Protein AF-A0A644U1X1-F1 (afdb_monomer_lite)

pLDDT: mean 79.84, std 12.14, range [37.12, 93.25]

Secondary structure (DSSP, 8-state):
--------HHHHHHHHHHHHHTTT-SEEEGGGTEEEEEHHHHHH--HHHHHHHHHHHHHH--EEEEEPP--

Structure (mmCIF, N/CA/C/O backbone):
data_AF-A0A644U1X1-F1
#
_entry.id   AF-A0A644U1X1-F1
#
loop_
_atom_site.group_PDB
_atom_site.id
_atom_site.type_symbol
_atom_site.label_atom_id
_atom_site.label_alt_id
_atom_site.label_comp_id
_atom_site.label_asym_id
_atom_site.label_entity_id
_atom_site.label_seq_id
_atom_site.pdbx_PDB_ins_code
_atom_site.Cartn_x
_atom_site.Cartn_y
_atom_site.Cartn_z
_atom_site.occupancy
_atom_site.B_iso_or_equiv
_atom_site.auth_seq_id
_atom_site.auth_comp_id
_atom_site.auth_asym_id
_atom_site.auth_atom_id
_atom_site.pdbx_PDB_model_num
ATOM 1 N N . MET A 1 1 ? 25.690 -22.296 -10.625 1.00 37.12 1 MET A N 1
ATOM 2 C CA . MET A 1 1 ? 25.442 -20.963 -11.218 1.00 37.12 1 MET A CA 1
ATOM 3 C C . MET A 1 1 ? 24.308 -20.295 -10.460 1.00 37.12 1 MET A C 1
ATOM 5 O O . MET A 1 1 ? 23.158 -20.675 -10.627 1.00 37.12 1 MET A O 1
ATOM 9 N N . THR A 1 2 ? 24.624 -19.362 -9.569 1.00 49.03 2 THR A N 1
ATOM 10 C CA . THR A 1 2 ? 23.628 -18.587 -8.819 1.00 49.03 2 THR A CA 1
ATOM 11 C C . THR A 1 2 ? 23.136 -17.445 -9.705 1.00 49.03 2 THR A C 1
ATOM 13 O O . THR A 1 2 ? 23.842 -16.464 -9.926 1.00 49.03 2 THR A O 1
ATOM 16 N N . LEU A 1 3 ? 21.933 -17.594 -10.261 1.00 50.12 3 LEU A N 1
ATOM 17 C CA . LEU A 1 3 ? 21.218 -16.525 -10.955 1.00 50.12 3 LEU A CA 1
ATOM 18 C C . LEU A 1 3 ? 20.836 -15.452 -9.928 1.00 50.12 3 LEU A C 1
ATOM 20 O O . LEU A 1 3 ? 19.790 -15.528 -9.287 1.00 50.12 3 LEU A O 1
ATOM 24 N N . TYR A 1 4 ? 21.691 -14.446 -9.754 1.00 56.22 4 TYR A N 1
ATOM 25 C CA . TYR A 1 4 ? 21.294 -13.213 -9.085 1.00 56.22 4 TYR A CA 1
ATOM 26 C C . TYR A 1 4 ? 20.295 -12.505 -9.997 1.00 56.22 4 TYR A C 1
ATOM 28 O O . TYR A 1 4 ? 20.676 -11.810 -10.938 1.00 56.22 4 TYR A O 1
ATOM 36 N N . ALA A 1 5 ? 19.003 -12.725 -9.754 1.00 62.62 5 ALA A N 1
ATOM 37 C CA . ALA A 1 5 ? 17.946 -11.979 -10.415 1.00 62.62 5 ALA A CA 1
ATOM 38 C C . ALA A 1 5 ? 18.186 -10.482 -10.159 1.00 62.62 5 ALA A C 1
ATOM 40 O O . ALA A 1 5 ? 18.019 -9.993 -9.039 1.00 62.62 5 ALA A O 1
ATOM 41 N N . HIS A 1 6 ? 18.627 -9.755 -11.188 1.00 70.38 6 HIS A N 1
ATOM 42 C CA . HIS A 1 6 ? 18.787 -8.308 -11.133 1.00 70.38 6 HIS A CA 1
ATOM 43 C C . HIS A 1 6 ? 17.398 -7.676 -11.015 1.00 70.38 6 HIS A C 1
ATOM 45 O O . HIS A 1 6 ? 16.724 -7.397 -12.003 1.00 70.38 6 HIS A O 1
ATOM 51 N N . ILE A 1 7 ? 16.944 -7.473 -9.780 1.00 73.38 7 ILE A N 1
ATOM 52 C CA . ILE A 1 7 ? 15.727 -6.711 -9.511 1.00 73.38 7 ILE A CA 1
ATOM 53 C C . ILE A 1 7 ? 16.019 -5.258 -9.880 1.00 73.38 7 ILE A C 1
ATOM 55 O O . ILE A 1 7 ? 16.949 -4.653 -9.330 1.00 73.38 7 ILE A O 1
ATOM 59 N N . SER A 1 8 ? 15.221 -4.697 -10.791 1.00 79.81 8 SER A N 1
ATOM 60 C CA . SER A 1 8 ? 15.368 -3.305 -11.210 1.00 79.81 8 SER A CA 1
ATOM 61 C C . SER A 1 8 ? 15.299 -2.364 -9.991 1.00 79.81 8 SER A C 1
ATOM 63 O O . SER A 1 8 ? 14.571 -2.644 -9.030 1.00 79.81 8 SER A O 1
ATOM 65 N N . PRO A 1 9 ? 16.009 -1.220 -9.991 1.00 80.50 9 PRO A N 1
ATOM 66 C CA . PRO A 1 9 ? 15.916 -0.241 -8.902 1.00 80.50 9 PRO A CA 1
ATOM 67 C C . PRO A 1 9 ? 14.469 0.187 -8.605 1.00 80.50 9 PRO A C 1
ATOM 69 O O . PRO A 1 9 ? 14.099 0.412 -7.451 1.00 80.50 9 PRO A O 1
ATOM 72 N N . ARG A 1 10 ? 13.628 0.222 -9.645 1.00 81.88 10 ARG A N 1
ATOM 73 C CA . ARG A 1 10 ? 12.195 0.517 -9.561 1.00 81.88 10 ARG A CA 1
ATOM 74 C C . ARG A 1 10 ? 11.420 -0.573 -8.815 1.00 81.88 10 ARG A C 1
ATOM 76 O O . ARG A 1 10 ? 10.609 -0.258 -7.946 1.00 81.88 10 ARG A O 1
ATOM 83 N N . ASP A 1 11 ? 11.688 -1.843 -9.098 1.00 82.69 11 ASP A N 1
ATOM 84 C CA . ASP A 1 11 ? 11.045 -2.963 -8.403 1.00 82.69 11 ASP A CA 1
ATOM 85 C C . ASP A 1 11 ? 11.506 -3.076 -6.947 1.00 82.69 11 ASP A C 1
ATOM 87 O O . ASP A 1 11 ? 10.681 -3.333 -6.066 1.00 82.69 11 ASP A O 1
ATOM 91 N N . LYS A 1 12 ? 12.789 -2.794 -6.668 1.00 86.12 12 LYS A N 1
ATOM 92 C CA . LYS A 1 12 ? 13.297 -2.688 -5.290 1.00 86.12 12 LYS A CA 1
ATOM 93 C C . LYS A 1 12 ? 12.555 -1.594 -4.525 1.00 86.12 12 LYS A C 1
ATOM 95 O O . LYS A 1 12 ? 12.068 -1.841 -3.424 1.00 86.12 12 LYS A O 1
ATOM 100 N N . ARG A 1 13 ? 12.411 -0.400 -5.111 1.00 87.56 13 ARG A N 1
ATOM 101 C CA . ARG A 1 13 ? 11.691 0.717 -4.479 1.00 87.56 13 ARG A CA 1
ATOM 102 C C . ARG A 1 13 ? 10.225 0.373 -4.215 1.00 87.56 13 ARG A C 1
ATOM 104 O O . ARG A 1 13 ? 9.765 0.570 -3.094 1.00 87.56 13 ARG A O 1
ATOM 111 N N . ARG A 1 14 ? 9.527 -0.234 -5.181 1.00 87.19 14 ARG A N 1
ATOM 112 C CA . ARG A 1 14 ? 8.154 -0.740 -4.999 1.00 87.19 14 ARG A CA 1
ATOM 113 C C . ARG A 1 14 ? 8.051 -1.712 -3.822 1.00 87.19 14 ARG A C 1
ATOM 115 O O . ARG A 1 14 ? 7.162 -1.567 -2.990 1.00 87.19 14 ARG A O 1
ATOM 122 N N . TYR A 1 15 ? 8.969 -2.674 -3.729 1.00 87.56 15 TYR A N 1
ATOM 123 C CA . TYR A 1 15 ? 9.018 -3.629 -2.621 1.00 87.56 15 TYR A CA 1
ATOM 124 C C . TYR A 1 15 ? 9.186 -2.937 -1.256 1.00 87.56 15 TYR A C 1
ATOM 126 O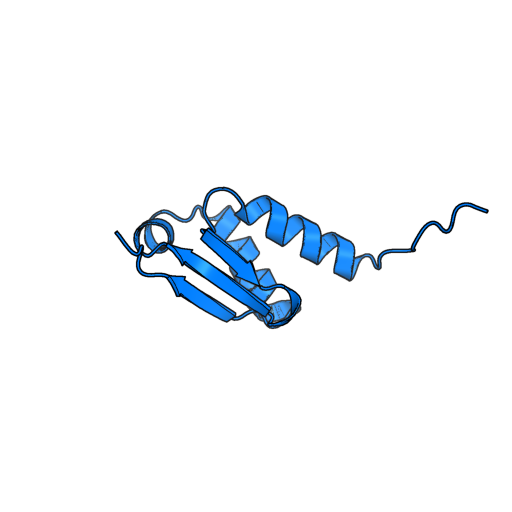 O . TYR A 1 15 ? 8.458 -3.247 -0.313 1.00 87.56 15 TYR A O 1
ATOM 134 N N . TYR A 1 16 ? 10.088 -1.956 -1.147 1.00 89.38 16 TYR A N 1
ATOM 135 C CA . TYR A 1 16 ? 10.286 -1.217 0.105 1.00 89.38 16 TYR A CA 1
ATOM 136 C C . TYR A 1 16 ? 9.076 -0.375 0.512 1.00 89.38 16 TYR A C 1
ATOM 138 O O . TYR A 1 16 ? 8.790 -0.276 1.706 1.00 89.38 16 TYR A O 1
ATOM 146 N N . LEU A 1 17 ? 8.362 0.216 -0.448 1.00 88.56 17 LEU A N 1
ATOM 147 C CA . LEU A 1 17 ? 7.129 0.953 -0.165 1.00 88.56 17 LEU A CA 1
ATOM 148 C C . LEU A 1 17 ? 6.070 0.032 0.445 1.00 88.56 17 LEU A C 1
ATOM 150 O O . LEU A 1 17 ? 5.500 0.383 1.473 1.00 88.56 17 LEU A O 1
ATOM 154 N N . HIS A 1 18 ? 5.885 -1.168 -0.119 1.00 85.38 18 HIS A N 1
ATOM 155 C CA . HIS A 1 18 ? 4.988 -2.186 0.444 1.00 85.38 18 HIS A CA 1
ATOM 156 C C . HIS A 1 18 ? 5.398 -2.583 1.861 1.00 85.38 18 HIS A C 1
ATOM 158 O O . HIS A 1 18 ? 4.580 -2.545 2.774 1.00 85.38 18 HIS A O 1
ATOM 164 N N . LYS A 1 19 ? 6.686 -2.872 2.083 1.00 84.38 19 LYS A N 1
ATOM 165 C CA . LYS A 1 19 ? 7.195 -3.257 3.409 1.00 84.38 19 LYS A CA 1
ATOM 166 C C . LYS A 1 19 ? 6.961 -2.171 4.469 1.00 84.38 19 LYS A C 1
ATOM 168 O O . LYS A 1 19 ? 6.642 -2.482 5.611 1.00 84.38 19 LYS A O 1
ATOM 173 N N . ARG A 1 20 ? 7.096 -0.892 4.106 1.00 84.75 20 ARG A N 1
ATOM 174 C CA . ARG A 1 20 ? 6.883 0.250 5.019 1.00 84.75 20 ARG A CA 1
ATOM 175 C C . ARG A 1 20 ? 5.413 0.541 5.319 1.00 84.75 20 ARG A C 1
ATOM 177 O O . ARG A 1 20 ? 5.129 1.334 6.212 1.00 84.75 20 ARG A O 1
ATOM 184 N N . LEU A 1 21 ? 4.494 -0.067 4.578 1.00 80.12 21 LEU A N 1
ATOM 185 C CA . LEU A 1 21 ? 3.058 0.031 4.822 1.00 80.12 21 LEU A CA 1
ATOM 186 C C . LEU A 1 21 ? 2.524 -1.113 5.698 1.00 80.12 21 LEU A C 1
ATOM 188 O O . LEU A 1 21 ? 1.375 -1.068 6.123 1.00 80.12 21 LEU A O 1
ATOM 192 N N . SER A 1 22 ? 3.371 -2.095 6.018 1.00 65.88 22 SER A N 1
ATOM 193 C CA . SER A 1 22 ? 2.975 -3.387 6.580 1.00 65.88 22 SER A CA 1
ATOM 194 C C . SER A 1 22 ? 2.410 -3.429 8.015 1.00 65.88 22 SER A C 1
ATOM 196 O O . SER A 1 22 ? 1.941 -4.505 8.362 1.00 65.88 22 SER A O 1
ATOM 198 N N . PRO A 1 23 ? 2.381 -2.366 8.852 1.00 67.62 23 PRO A N 1
ATOM 199 C CA . PRO A 1 23 ? 1.557 -2.408 10.066 1.00 67.62 23 PRO A CA 1
ATOM 200 C C . PRO A 1 23 ? 0.146 -1.823 9.883 1.00 67.62 23 PRO A C 1
ATOM 202 O O . PRO A 1 23 ? -0.665 -1.944 10.787 1.00 67.62 23 PRO A O 1
ATOM 205 N N . SER A 1 24 ? -0.156 -1.164 8.758 1.00 67.31 24 SER A N 1
ATOM 206 C CA . SER A 1 24 ? -1.437 -0.453 8.557 1.00 67.31 24 SER A CA 1
ATOM 207 C C . SER A 1 24 ? -2.189 -0.888 7.304 1.00 67.31 24 SER A C 1
ATOM 209 O O . SER A 1 24 ? -3.169 -0.264 6.924 1.00 67.31 24 SER A O 1
ATOM 211 N N . VAL A 1 25 ? -1.707 -1.928 6.629 1.00 72.38 25 VAL A N 1
ATOM 212 C CA . VAL A 1 25 ? -2.335 -2.510 5.446 1.00 72.38 25 VAL A CA 1
ATOM 213 C C . VAL A 1 25 ? -2.763 -3.924 5.799 1.00 72.38 25 VAL A C 1
ATOM 215 O O . VAL A 1 25 ? -1.903 -4.747 6.102 1.00 72.38 25 VAL A O 1
ATOM 218 N N . SER A 1 26 ? -4.065 -4.198 5.708 1.00 72.69 26 SER A N 1
ATOM 219 C CA . SER A 1 26 ? -4.630 -5.542 5.890 1.00 72.69 26 SER A CA 1
ATOM 220 C C . SER A 1 26 ? -4.086 -6.499 4.825 1.00 72.69 26 SER A C 1
ATOM 222 O O . SER A 1 26 ? -3.612 -7.601 5.113 1.00 72.69 26 SER A O 1
ATOM 224 N N . ARG A 1 27 ? -4.090 -6.062 3.555 1.00 82.69 27 ARG A N 1
ATOM 225 C CA . ARG A 1 27 ? -3.747 -6.930 2.420 1.00 82.69 27 ARG A CA 1
ATOM 226 C C . ARG A 1 27 ? -3.184 -6.152 1.231 1.00 82.69 27 ARG A C 1
ATOM 228 O O . ARG A 1 27 ? -3.646 -5.069 0.893 1.00 82.69 27 ARG A O 1
ATOM 235 N N . ILE A 1 28 ? -2.203 -6.727 0.528 1.00 83.88 28 ILE A N 1
ATOM 236 C CA . ILE A 1 28 ? -1.656 -6.169 -0.724 1.00 83.88 28 ILE A CA 1
ATOM 237 C C . ILE A 1 28 ? -1.783 -7.200 -1.839 1.00 83.88 28 ILE A C 1
ATOM 239 O O . ILE A 1 28 ? -1.154 -8.256 -1.805 1.00 83.88 28 ILE A O 1
ATOM 243 N N . MET A 1 29 ? -2.519 -6.861 -2.894 1.00 85.81 29 MET A N 1
ATOM 244 C CA . MET A 1 29 ? -2.555 -7.641 -4.130 1.00 85.81 29 MET A CA 1
ATOM 245 C C . MET A 1 29 ? -1.654 -6.992 -5.178 1.00 85.81 29 MET A C 1
ATOM 247 O O . MET A 1 29 ? -2.115 -6.303 -6.088 1.00 85.81 29 MET A O 1
ATOM 251 N N . ALA A 1 30 ? -0.345 -7.241 -5.081 1.00 82.38 30 ALA A N 1
ATOM 252 C CA . ALA A 1 30 ? 0.651 -6.596 -5.937 1.00 82.38 30 ALA A CA 1
ATOM 253 C C . ALA A 1 30 ? 0.421 -6.826 -7.443 1.00 82.38 30 ALA A C 1
ATOM 255 O O . ALA A 1 30 ? 0.595 -5.894 -8.225 1.00 82.38 30 ALA A O 1
ATOM 256 N N . LYS A 1 31 ? -0.027 -8.027 -7.845 1.00 85.00 31 LYS A N 1
ATOM 257 C CA . LYS A 1 31 ? -0.348 -8.351 -9.251 1.00 85.00 31 LYS A CA 1
ATOM 258 C C . LYS A 1 31 ? -1.529 -7.540 -9.794 1.00 85.00 31 LYS A C 1
ATOM 260 O O . LYS A 1 31 ? -1.489 -7.121 -10.943 1.00 85.00 31 LYS A O 1
ATOM 265 N N . LYS A 1 32 ? -2.551 -7.300 -8.964 1.00 87.31 32 LYS A N 1
ATOM 266 C CA . LYS A 1 32 ? -3.733 -6.492 -9.315 1.00 87.31 32 LYS A CA 1
ATOM 267 C C . LYS A 1 32 ? -3.542 -4.999 -9.032 1.00 87.31 32 LYS A C 1
ATOM 269 O O . LYS A 1 32 ? -4.431 -4.212 -9.315 1.00 87.31 32 LYS A O 1
ATOM 274 N N . ARG A 1 33 ? -2.390 -4.622 -8.464 1.00 89.50 33 ARG A N 1
ATOM 275 C CA . ARG A 1 33 ? -2.081 -3.270 -7.989 1.00 89.50 33 ARG A CA 1
ATOM 276 C C . ARG A 1 33 ? -3.124 -2.737 -6.999 1.00 89.50 33 ARG A C 1
ATOM 278 O O . ARG A 1 33 ? -3.465 -1.564 -7.029 1.00 89.50 33 ARG A O 1
ATOM 285 N N . LEU A 1 34 ? -3.609 -3.590 -6.099 1.00 89.75 34 LEU A N 1
ATOM 286 C CA . LEU A 1 34 ? -4.554 -3.189 -5.053 1.00 89.75 34 LEU A CA 1
ATOM 287 C C . LEU A 1 34 ? -3.887 -3.225 -3.679 1.00 89.75 34 LEU A C 1
ATOM 289 O O . LEU A 1 34 ? -3.112 -4.141 -3.385 1.00 89.75 34 LEU A O 1
ATOM 293 N N . ILE A 1 35 ? -4.195 -2.229 -2.856 1.00 89.00 35 ILE A N 1
ATOM 294 C CA . ILE A 1 35 ? -3.799 -2.131 -1.449 1.00 89.00 35 ILE A CA 1
ATOM 295 C C . ILE A 1 35 ? -5.081 -2.005 -0.640 1.00 89.00 35 ILE A C 1
ATOM 297 O O . ILE A 1 35 ? -5.873 -1.106 -0.901 1.00 89.00 35 ILE A O 1
ATOM 301 N N . PHE A 1 36 ? -5.271 -2.891 0.324 1.00 87.69 36 PHE A N 1
ATOM 302 C CA . PHE A 1 36 ? -6.438 -2.933 1.190 1.00 87.69 36 PHE A CA 1
ATOM 303 C C . PHE A 1 36 ? -6.062 -2.395 2.565 1.00 87.69 36 PHE A C 1
ATOM 305 O O . PHE A 1 36 ? -5.178 -2.935 3.233 1.00 87.69 36 PHE A O 1
ATOM 312 N N . LEU A 1 37 ? -6.711 -1.312 2.967 1.00 85.50 37 LEU A N 1
ATOM 313 C CA . LEU A 1 37 ? -6.584 -0.720 4.295 1.00 85.50 37 LEU A CA 1
ATOM 314 C C . LEU A 1 37 ? -7.822 -1.078 5.104 1.00 85.50 37 LEU A C 1
ATOM 316 O O . LEU A 1 37 ? -8.924 -1.035 4.565 1.00 85.50 37 LEU A O 1
ATOM 320 N N . GLU A 1 38 ? -7.664 -1.369 6.388 1.00 80.81 38 GLU A N 1
ATOM 321 C CA . GLU A 1 38 ? -8.822 -1.412 7.280 1.00 80.81 38 GLU A CA 1
ATOM 322 C C . GLU A 1 38 ? -9.414 -0.004 7.395 1.00 80.81 38 GLU A C 1
ATOM 324 O O . GLU A 1 38 ? -8.679 0.991 7.403 1.00 80.81 38 GLU A O 1
ATOM 329 N N . THR A 1 39 ? -10.731 0.110 7.521 1.00 72.19 39 THR A N 1
ATOM 330 C CA . THR A 1 39 ? -11.403 1.414 7.629 1.00 72.19 39 THR A CA 1
ATOM 331 C C . THR A 1 39 ? -10.857 2.253 8.796 1.00 72.19 39 THR A C 1
ATOM 333 O O . THR A 1 39 ? -10.634 3.450 8.640 1.00 72.19 39 THR A O 1
ATOM 336 N N . SER A 1 40 ? -10.526 1.609 9.921 1.00 72.38 40 SER A N 1
ATOM 337 C CA . SER A 1 40 ? -9.878 2.198 11.108 1.00 72.38 40 SER A CA 1
ATOM 338 C C . SER A 1 40 ? -8.459 2.727 10.839 1.00 72.38 40 SER A C 1
ATOM 340 O O . SER A 1 40 ? -8.006 3.703 11.445 1.00 72.38 40 SER A O 1
ATOM 342 N N . THR A 1 41 ? -7.735 2.101 9.907 1.00 74.44 41 THR A N 1
ATOM 343 C CA . THR A 1 41 ? -6.350 2.471 9.591 1.00 74.44 41 THR A CA 1
ATOM 344 C C . THR A 1 41 ? -6.240 3.703 8.702 1.00 74.44 41 THR A C 1
ATOM 346 O O . THR A 1 41 ? -5.233 4.400 8.788 1.00 74.44 41 THR A O 1
ATOM 349 N N . LEU A 1 42 ? -7.262 4.027 7.898 1.00 70.31 42 LEU A N 1
ATOM 350 C CA . LEU A 1 42 ? -7.263 5.194 6.999 1.00 70.31 42 LEU A CA 1
ATOM 351 C C . LEU A 1 42 ? -7.085 6.520 7.750 1.00 70.31 42 LEU A C 1
ATOM 353 O O . LEU A 1 42 ? -6.325 7.384 7.305 1.00 70.31 42 LEU A O 1
ATOM 357 N N . GLU A 1 43 ? -7.740 6.658 8.901 1.00 74.38 43 GLU A N 1
ATOM 358 C CA . GLU A 1 43 ? -7.695 7.869 9.730 1.00 74.38 43 GLU A CA 1
ATOM 359 C C . GLU A 1 43 ? -6.420 7.955 10.579 1.00 74.38 43 GLU A C 1
ATOM 361 O O . GLU A 1 43 ? -5.940 9.045 10.895 1.00 74.38 43 GLU A O 1
ATOM 366 N N . THR A 1 44 ? -5.813 6.808 10.888 1.00 80.19 44 THR A N 1
ATOM 367 C CA . THR A 1 44 ? -4.629 6.701 11.753 1.00 80.19 44 THR A CA 1
ATOM 368 C C . THR A 1 44 ? -3.308 6.648 10.978 1.00 80.19 44 THR A C 1
ATOM 370 O O . THR A 1 44 ? -2.232 6.602 11.582 1.00 80.19 44 THR A O 1
ATOM 373 N N . LEU A 1 45 ? -3.341 6.733 9.639 1.00 82.75 45 LEU A N 1
ATOM 374 C CA . LEU A 1 45 ? -2.129 6.733 8.821 1.00 82.75 45 LEU A CA 1
ATOM 375 C C . LEU A 1 45 ? -1.195 7.899 9.167 1.00 82.75 45 LEU A C 1
ATOM 377 O O . LEU A 1 45 ? -1.491 9.094 8.983 1.00 82.75 45 LEU A O 1
ATOM 381 N N . THR A 1 46 ? 0.035 7.537 9.516 1.00 87.94 46 THR A N 1
ATOM 382 C CA . THR A 1 46 ? 1.121 8.498 9.689 1.00 87.94 46 THR A CA 1
ATOM 383 C C . THR A 1 46 ? 1.408 9.244 8.381 1.00 87.94 46 THR A C 1
ATOM 385 O O . THR A 1 46 ? 1.164 8.765 7.267 1.00 87.94 46 THR A O 1
ATOM 388 N N . LYS A 1 47 ? 2.009 10.434 8.492 1.00 88.50 47 LYS A N 1
ATOM 389 C CA . LYS A 1 47 ? 2.450 11.227 7.329 1.00 88.50 47 LYS A CA 1
ATOM 390 C C . LYS A 1 47 ? 3.385 10.433 6.403 1.00 88.50 47 LYS A C 1
ATOM 392 O O . LYS A 1 47 ? 3.335 10.607 5.187 1.00 88.50 47 LYS A O 1
ATOM 397 N N . GLY A 1 48 ? 4.223 9.558 6.966 1.00 88.56 48 GLY A N 1
ATOM 398 C CA . GLY A 1 48 ? 5.121 8.683 6.206 1.00 88.56 48 GLY A CA 1
ATOM 399 C C . GLY A 1 48 ? 4.369 7.638 5.382 1.00 88.56 48 GLY A C 1
ATOM 400 O O . GLY A 1 48 ? 4.655 7.466 4.199 1.00 88.56 48 GLY A O 1
ATOM 401 N N . GLN A 1 49 ? 3.359 6.997 5.966 1.00 86.62 49 GLN A N 1
ATOM 402 C CA . GLN A 1 49 ? 2.542 6.002 5.267 1.00 86.62 49 GLN A CA 1
ATOM 403 C C . GLN A 1 49 ? 1.706 6.630 4.151 1.00 86.62 49 GLN A C 1
ATOM 405 O O . GLN A 1 49 ? 1.703 6.111 3.036 1.00 86.62 49 GLN A O 1
ATOM 410 N N . ARG A 1 50 ? 1.099 7.800 4.395 1.00 88.00 50 ARG A N 1
ATOM 411 C CA . ARG A 1 50 ? 0.383 8.562 3.355 1.00 88.00 50 ARG A CA 1
ATOM 412 C C . ARG A 1 50 ? 1.276 8.903 2.164 1.00 88.00 50 ARG A C 1
ATOM 414 O O . ARG A 1 50 ? 0.854 8.762 1.020 1.00 88.00 50 ARG A O 1
ATOM 421 N N . ARG A 1 51 ? 2.532 9.297 2.412 1.00 90.62 51 ARG A N 1
ATOM 422 C CA . ARG A 1 51 ? 3.517 9.537 1.342 1.00 90.62 51 ARG A CA 1
ATO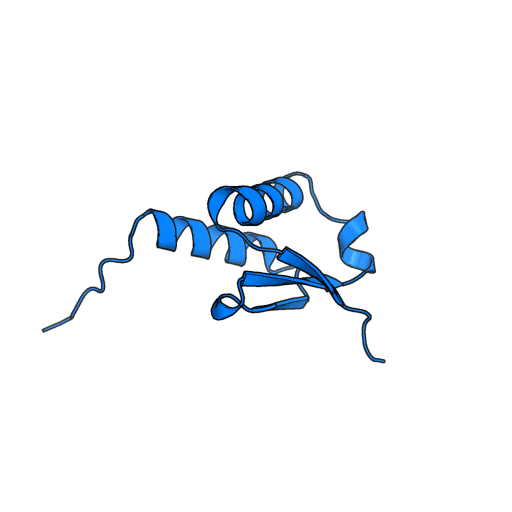M 423 C C . ARG A 1 51 ? 3.834 8.265 0.555 1.00 90.62 51 ARG A C 1
ATOM 425 O O . ARG A 1 51 ? 3.872 8.318 -0.670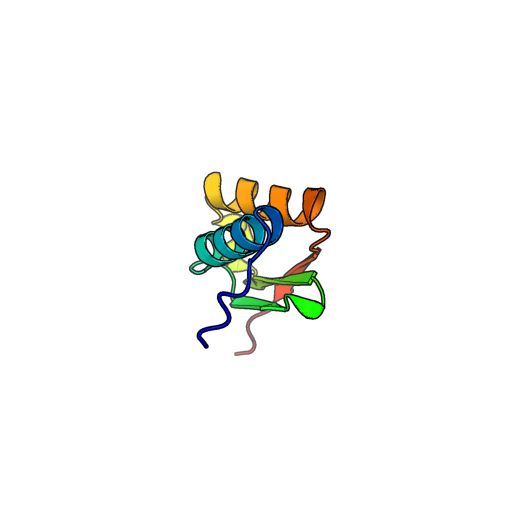 1.00 90.62 51 ARG A O 1
ATOM 432 N N . ASN A 1 52 ? 4.016 7.135 1.235 1.00 90.31 52 ASN A N 1
ATOM 433 C CA . ASN A 1 52 ? 4.290 5.858 0.572 1.00 90.31 52 ASN A CA 1
ATOM 434 C C . ASN A 1 52 ? 3.103 5.397 -0.294 1.00 90.31 52 ASN A C 1
ATOM 436 O O . ASN A 1 52 ? 3.316 4.954 -1.421 1.00 90.31 52 ASN A O 1
ATOM 440 N N . LEU A 1 53 ? 1.863 5.547 0.193 1.00 89.44 53 LEU A N 1
ATOM 441 C CA . LEU A 1 53 ? 0.652 5.261 -0.588 1.00 89.44 53 LEU A CA 1
ATOM 442 C C . LEU A 1 53 ? 0.543 6.169 -1.810 1.00 89.44 53 LEU A C 1
ATOM 444 O O . LEU A 1 53 ? 0.337 5.672 -2.914 1.00 89.44 53 LEU A O 1
ATOM 448 N N . ALA A 1 54 ? 0.754 7.476 -1.639 1.00 90.81 54 ALA A N 1
ATOM 449 C CA . ALA A 1 54 ? 0.725 8.423 -2.749 1.00 90.81 54 ALA A CA 1
ATOM 450 C C . ALA A 1 54 ? 1.764 8.073 -3.828 1.00 90.81 54 ALA A C 1
ATOM 452 O O . ALA A 1 54 ? 1.485 8.194 -5.021 1.00 90.81 54 ALA A O 1
ATOM 453 N N . GLU A 1 55 ? 2.949 7.601 -3.429 1.00 93.25 55 GLU A N 1
ATOM 454 C CA . GLU A 1 55 ? 3.963 7.133 -4.374 1.00 93.25 55 GLU A CA 1
ATOM 455 C C . GLU A 1 55 ? 3.524 5.851 -5.100 1.00 93.25 55 GLU A C 1
ATOM 457 O O . GLU A 1 55 ? 3.677 5.751 -6.319 1.00 93.25 55 GLU A O 1
ATOM 462 N N . LEU A 1 56 ? 2.930 4.887 -4.391 1.00 90.75 56 LEU A N 1
ATOM 463 C CA . LEU A 1 56 ? 2.379 3.673 -5.001 1.00 90.75 56 LEU A CA 1
ATOM 464 C C . LEU A 1 56 ? 1.260 3.986 -6.002 1.00 90.75 56 LEU A C 1
ATOM 466 O O . LEU A 1 56 ? 1.236 3.395 -7.083 1.00 90.75 56 LEU A O 1
ATOM 470 N N . GLN A 1 57 ? 0.393 4.950 -5.696 1.00 91.25 57 GLN A N 1
ATOM 471 C CA . GLN A 1 57 ? -0.667 5.404 -6.597 1.00 91.25 57 GLN A CA 1
ATOM 472 C C . GLN A 1 57 ? -0.094 6.104 -7.836 1.00 91.25 57 GLN A C 1
ATOM 474 O O . GLN A 1 57 ? -0.344 5.669 -8.959 1.00 91.25 57 GLN A O 1
ATOM 479 N N . ARG A 1 58 ? 0.726 7.148 -7.652 1.00 91.94 58 ARG A N 1
ATOM 480 C CA . ARG A 1 58 ? 1.219 7.992 -8.757 1.00 91.94 58 ARG A CA 1
ATOM 481 C C . ARG A 1 58 ? 2.244 7.291 -9.650 1.00 91.94 58 ARG A C 1
ATOM 483 O O . ARG A 1 58 ? 2.187 7.427 -10.865 1.00 91.94 58 ARG A O 1
ATOM 490 N N . THR A 1 59 ? 3.184 6.552 -9.063 1.00 91.88 59 THR A N 1
ATOM 491 C CA . THR A 1 59 ? 4.354 6.016 -9.787 1.00 91.88 59 THR A CA 1
ATOM 492 C C . THR A 1 59 ? 4.147 4.583 -10.274 1.00 91.88 59 THR A C 1
ATOM 494 O O . THR A 1 59 ? 4.742 4.154 -11.271 1.00 91.88 59 THR A O 1
ATOM 497 N N . TYR A 1 60 ? 3.332 3.809 -9.554 1.00 88.31 60 TYR A N 1
ATOM 498 C CA . TYR A 1 60 ? 3.151 2.379 -9.805 1.00 88.31 60 TYR A CA 1
ATOM 499 C C . TYR A 1 60 ? 1.700 1.996 -10.123 1.00 88.31 60 TYR A C 1
ATOM 501 O O . TYR A 1 60 ? 1.453 0.832 -10.441 1.00 88.31 60 TYR A O 1
ATOM 509 N N . GLY A 1 61 ? 0.765 2.954 -10.095 1.00 90.81 61 GLY A N 1
ATOM 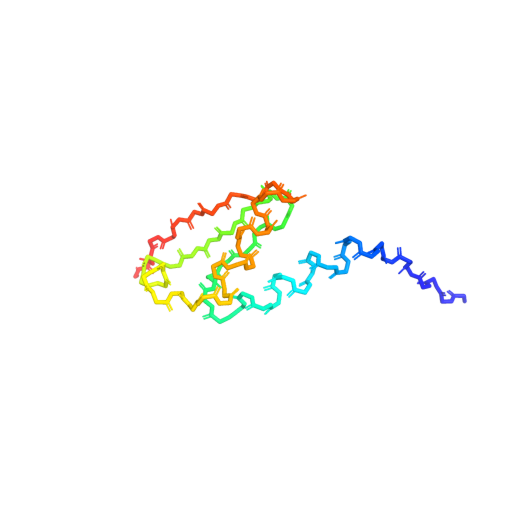510 C CA . GLY A 1 61 ? -0.628 2.756 -10.489 1.00 90.81 61 GLY A CA 1
ATOM 511 C C . GLY A 1 61 ? -1.408 1.850 -9.543 1.00 90.81 61 GLY A C 1
ATOM 512 O O . GLY A 1 61 ? -2.214 1.052 -10.013 1.00 90.81 61 GLY A O 1
ATOM 513 N N . TYR A 1 62 ? -1.117 1.903 -8.240 1.00 92.19 62 TYR A N 1
ATOM 514 C CA . TYR A 1 62 ? -1.906 1.179 -7.246 1.00 92.19 62 TYR A CA 1
ATOM 515 C C . TYR A 1 62 ? -3.216 1.898 -6.936 1.00 92.19 62 TYR A C 1
ATOM 517 O O . TYR A 1 62 ? -3.255 3.124 -6.874 1.00 92.19 62 TYR A O 1
ATOM 525 N N . SER A 1 63 ? -4.268 1.133 -6.674 1.00 89.62 63 SER A N 1
ATOM 526 C CA . SER A 1 63 ? -5.515 1.625 -6.090 1.00 89.62 63 SER A CA 1
ATOM 527 C C . SER A 1 63 ? -5.598 1.195 -4.631 1.00 89.62 63 SER A C 1
ATOM 529 O O . SER A 1 63 ? -5.228 0.074 -4.278 1.00 89.62 63 SER A O 1
ATOM 531 N N . VAL A 1 64 ? -6.077 2.102 -3.786 1.00 87.06 64 VAL A N 1
ATOM 532 C CA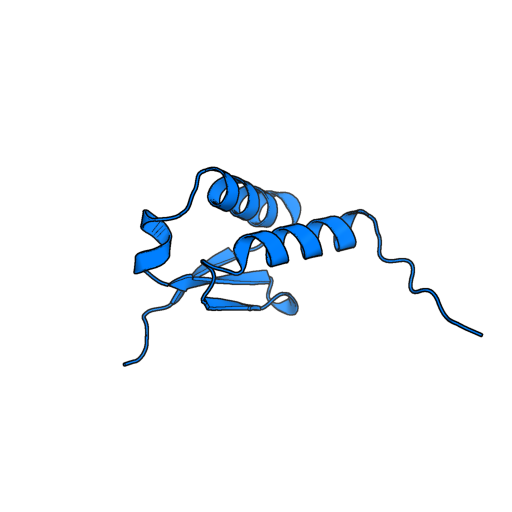 . VAL A 1 64 ? -6.297 1.848 -2.363 1.00 87.06 64 VAL A CA 1
ATOM 533 C C . VAL A 1 64 ? -7.782 1.575 -2.171 1.00 87.06 64 VAL A C 1
ATOM 535 O O . VAL A 1 64 ? -8.605 2.362 -2.632 1.00 87.06 64 VAL A O 1
ATOM 538 N N . GLN A 1 65 ? -8.110 0.453 -1.544 1.00 85.81 65 GLN A N 1
ATOM 539 C CA . GLN A 1 65 ? -9.471 0.053 -1.208 1.00 85.81 65 GLN A CA 1
ATOM 540 C C . GLN A 1 65 ? -9.592 -0.084 0.307 1.00 85.81 65 GLN A C 1
ATOM 542 O O . GLN A 1 65 ? -8.651 -0.517 0.972 1.00 85.81 65 GLN A O 1
ATOM 547 N N . SER A 1 66 ? -10.744 0.295 0.842 1.00 79.00 66 SER A N 1
ATOM 548 C CA . SER A 1 66 ? -11.087 0.057 2.239 1.00 79.00 66 SER A CA 1
ATOM 5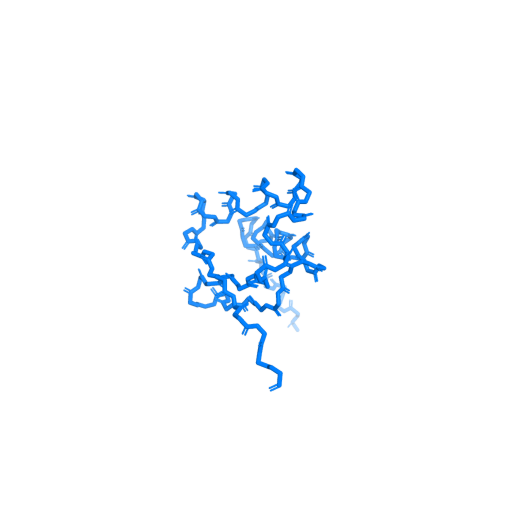49 C C . SER A 1 66 ? -11.659 -1.354 2.357 1.00 79.00 66 SER A C 1
ATOM 551 O O . SER A 1 66 ? -12.599 -1.693 1.640 1.00 79.00 66 SER A O 1
ATOM 553 N N . GLU A 1 67 ? -11.086 -2.183 3.219 1.00 74.44 67 GLU A N 1
ATOM 554 C CA . GLU A 1 67 ? -11.637 -3.487 3.577 1.00 74.44 67 GLU A CA 1
ATOM 555 C C . GLU A 1 67 ? -12.458 -3.302 4.856 1.00 74.44 67 GLU A C 1
ATOM 557 O O . GLU A 1 67 ? -11.962 -2.776 5.856 1.00 74.44 67 GLU A O 1
ATOM 562 N N . ILE A 1 68 ? -13.736 -3.680 4.798 1.00 66.44 68 ILE A N 1
ATOM 563 C CA . ILE A 1 68 ? -14.577 -3.778 5.989 1.00 66.44 68 ILE A CA 1
ATOM 564 C C . ILE A 1 68 ? -14.145 -5.072 6.689 1.00 66.44 68 ILE A C 1
ATOM 566 O O . ILE A 1 68 ? -14.197 -6.122 6.040 1.00 66.44 68 ILE A O 1
ATOM 570 N N . PRO A 1 69 ? -13.685 -5.025 7.952 1.00 60.31 69 PRO A N 1
ATOM 571 C CA . PRO A 1 69 ? -13.342 -6.240 8.676 1.00 60.31 69 PRO A CA 1
ATOM 572 C C . PRO A 1 69 ? -14.577 -7.150 8.729 1.00 60.31 69 PRO A C 1
ATOM 574 O O . PRO A 1 69 ? -15.650 -6.719 9.145 1.00 60.31 69 PRO A O 1
ATOM 577 N N . GLN A 1 70 ? -14.441 -8.379 8.225 1.00 57.22 70 GLN A N 1
ATOM 578 C CA . GLN A 1 70 ? -15.448 -9.419 8.418 1.00 57.22 70 GLN A CA 1
ATOM 579 C C . GLN A 1 70 ? -15.239 -9.974 9.830 1.00 57.22 70 GLN A C 1
ATOM 581 O O . GLN A 1 70 ? -14.231 -10.639 10.068 1.00 57.22 70 GLN A O 1
ATOM 586 N N . GLU A 1 71 ? -16.135 -9.609 10.751 1.00 50.81 71 GLU A N 1
ATOM 587 C CA . GLU A 1 71 ? -16.288 -10.252 12.068 1.00 50.81 71 GLU A CA 1
ATOM 588 C C . GLU A 1 71 ? -16.732 -11.714 11.937 1.00 50.81 71 GLU A C 1
ATOM 590 O O . GLU A 1 71 ? -17.530 -12.019 11.016 1.00 50.81 71 GLU A O 1
#

Radius of gyration: 13.69 Å; chains: 1; bounding box: 42×32×23 Å

Organism: NCBI:txid1076179

Sequence (71 aa):
MTLYAHISPRDKRRYYLHKRLSPSVSRIMAKKRLIFLETSTLETLTKGQRRNLAELQRTYGYSVQSEIPQE

Foldseek 3Di:
DDPPPPQDPVNVLLVVLVVVCVVFWPDAPVVVLETEGEPVSVVVDDPSNVVSVVCSCPPVNHDYHYDHDDD